Protein AF-A0A3C1BG68-F1 (afdb_monomer)

Solvent-accessible surface area (backbone atoms only — not comparable to full-atom values): 7399 Å² total; per-residue (Å²): 131,73,76,64,61,58,59,59,58,59,56,57,60,56,58,56,55,59,52,40,47,53,50,28,50,55,40,46,54,54,35,50,55,51,49,56,54,36,53,65,49,45,59,52,33,55,54,47,42,56,51,42,52,52,47,50,76,70,57,88,62,87,59,51,62,60,40,51,52,48,42,50,45,37,52,54,32,51,51,51,49,54,57,47,60,77,68,57,69,86,80,50,83,92,56,53,50,67,54,42,38,54,51,34,54,53,50,36,54,51,53,53,53,45,40,50,44,40,51,50,34,38,51,54,45,50,56,50,54,52,59,55,75,76,105

pLDDT: mean 88.83, std 14.12, range [44.62, 98.44]

Secondary structure (DSSP, 8-state):
--SHHHHHHHHHHHHHHHHHHHHHHHHHHHHHHHHHHHHHHHHHHHHHHHHHHHHHHH--STTHHHHHHHHHHHHHHHHHHHHHHHH--SS-TT--HHHHHHHHHHHHHHHHHHHHHHHHHHHHHHHHHHHHHT-

Foldseek 3Di:
DVVVVVVVVVVVVVVVQVVLQVLLVVLLVLLVVLLVVLVVLLVLLVVLLVVLVVCLVVDPDPCNVVSVVLNVLSVVLVVLSVVLVVVDDSPCPPDRSVRSNVSSVVSSVSSVVSSVSSVVSSVSSVVVVVVVVVD

Mean predicted aligned error: 7.38 Å

Radius of gyration: 23.53 Å; Cα contacts (8 Å, |Δi|>4): 79; chains: 1; bounding box: 54×23×77 Å

Nearest PDB structures (foldseek):
  3ma9-assembly1_A  TM=4.771E-01  e=5.511E+00  Human immunodeficiency virus 1
  5c1f-assembly1_B  TM=3.907E-01  e=4.452E+00  Schizosaccharomyces pombe 972h-
  3ja6-assembly1_I  TM=4.992E-01  e=9.911E+00  Escherichia coli

Structure (mmCIF, N/CA/C/O backbone):
data_AF-A0A3C1BG68-F1
#
_entry.id   AF-A0A3C1BG68-F1
#
loop_
_atom_site.group_PDB
_atom_site.id
_atom_site.type_symbol
_atom_site.label_atom_id
_atom_site.label_alt_id
_atom_site.label_comp_id
_atom_site.label_asym_id
_atom_site.label_entity_id
_atom_site.label_seq_id
_atom_site.pdbx_PDB_ins_code
_atom_site.Cartn_x
_atom_site.Cartn_y
_atom_site.Cartn_z
_atom_site.occupancy
_atom_site.B_iso_or_equiv
_atom_site.auth_seq_id
_atom_site.auth_comp_id
_atom_site.auth_asym_id
_atom_site.auth_atom_id
_atom_site.pdbx_PDB_model_num
ATOM 1 N N . MET A 1 1 ? 34.440 -6.829 -51.122 1.00 44.62 1 MET A N 1
ATOM 2 C CA . MET A 1 1 ? 33.820 -7.508 -49.956 1.00 44.62 1 MET A CA 1
ATOM 3 C C . MET A 1 1 ? 33.919 -6.710 -48.643 1.00 44.62 1 MET A C 1
ATOM 5 O O . MET A 1 1 ? 33.709 -7.275 -47.582 1.00 44.62 1 MET A O 1
ATOM 9 N N . LYS A 1 2 ? 34.207 -5.397 -48.681 1.00 49.66 2 LYS A N 1
ATOM 10 C CA . LYS A 1 2 ? 34.312 -4.544 -47.480 1.00 49.66 2 LYS A CA 1
ATOM 11 C C . LYS A 1 2 ? 33.025 -3.743 -47.203 1.00 49.66 2 LYS A C 1
ATOM 13 O O . LYS A 1 2 ? 32.743 -3.415 -46.059 1.00 49.66 2 LYS A O 1
ATOM 18 N N . ASN A 1 3 ? 32.196 -3.530 -48.231 1.00 49.97 3 ASN A N 1
ATOM 19 C CA . ASN A 1 3 ? 30.960 -2.740 -48.133 1.00 49.97 3 ASN A CA 1
ATOM 20 C C . ASN A 1 3 ? 29.729 -3.573 -47.720 1.00 49.97 3 ASN A C 1
ATOM 22 O O . ASN A 1 3 ? 28.728 -3.006 -47.303 1.00 49.97 3 ASN A O 1
ATOM 26 N N . THR A 1 4 ? 29.799 -4.908 -47.788 1.00 52.34 4 THR A N 1
ATOM 27 C CA . THR A 1 4 ? 28.717 -5.818 -47.361 1.00 52.34 4 THR A CA 1
ATOM 28 C C . THR A 1 4 ? 28.736 -6.114 -45.857 1.00 52.34 4 THR A C 1
ATOM 30 O O . THR A 1 4 ? 27.698 -6.429 -45.286 1.00 52.34 4 THR A O 1
ATOM 33 N N . LEU A 1 5 ? 29.888 -5.951 -45.192 1.00 53.84 5 LEU A N 1
ATOM 34 C CA . LEU A 1 5 ? 30.039 -6.124 -43.738 1.00 53.84 5 LEU A CA 1
ATOM 35 C C . LEU A 1 5 ? 29.386 -4.986 -42.932 1.00 53.84 5 LEU A C 1
ATOM 37 O O . LEU A 1 5 ? 28.891 -5.215 -41.834 1.00 53.84 5 LEU A O 1
ATOM 41 N N . ILE A 1 6 ? 29.317 -3.778 -43.500 1.00 57.28 6 ILE A N 1
ATOM 42 C CA . ILE A 1 6 ? 28.702 -2.607 -42.852 1.00 57.28 6 ILE A CA 1
ATOM 43 C C . ILE A 1 6 ? 27.167 -2.735 -42.821 1.00 57.28 6 ILE A C 1
A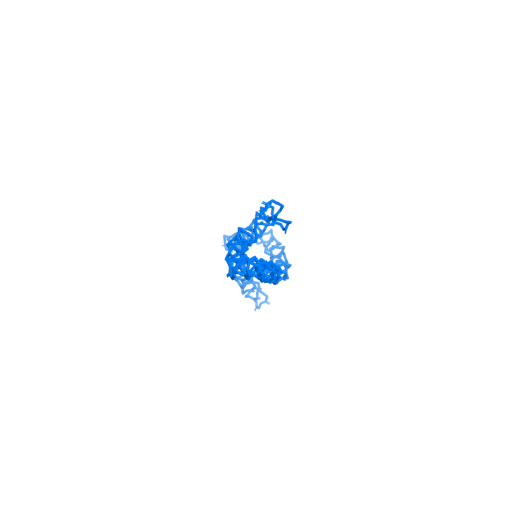TOM 45 O O . ILE A 1 6 ? 26.533 -2.342 -41.844 1.00 57.28 6 ILE A O 1
ATOM 49 N N . ALA A 1 7 ? 26.566 -3.361 -43.839 1.00 56.25 7 ALA A N 1
ATOM 50 C CA . ALA A 1 7 ? 25.116 -3.546 -43.922 1.00 56.25 7 ALA A CA 1
ATOM 51 C C . ALA A 1 7 ? 24.563 -4.527 -42.865 1.00 56.25 7 ALA A C 1
ATOM 53 O O . ALA A 1 7 ? 23.451 -4.338 -42.376 1.00 56.25 7 ALA A O 1
ATOM 54 N N . PHE A 1 8 ? 25.343 -5.534 -42.453 1.00 56.38 8 PHE A N 1
ATOM 55 C CA . PHE A 1 8 ? 24.919 -6.507 -41.435 1.00 56.38 8 PHE A CA 1
ATOM 56 C C . PHE A 1 8 ? 24.945 -5.947 -40.001 1.00 56.38 8 PHE A C 1
ATOM 58 O O . PHE A 1 8 ? 24.123 -6.341 -39.176 1.00 56.38 8 PHE A O 1
ATOM 65 N N . ILE A 1 9 ? 25.835 -4.995 -39.702 1.00 57.59 9 ILE A N 1
ATOM 66 C CA . ILE A 1 9 ? 25.954 -4.388 -38.362 1.00 57.59 9 ILE A CA 1
ATOM 67 C C . ILE A 1 9 ? 24.779 -3.437 -38.074 1.00 57.59 9 ILE A C 1
ATOM 69 O O . ILE A 1 9 ? 24.284 -3.384 -36.949 1.00 57.59 9 ILE A O 1
ATOM 73 N N . ILE A 1 10 ? 24.272 -2.740 -39.094 1.00 57.22 10 ILE A N 1
ATOM 74 C CA . ILE A 1 10 ? 23.143 -1.805 -38.951 1.00 57.22 10 ILE A CA 1
ATOM 75 C C . ILE A 1 10 ? 21.826 -2.554 -38.682 1.00 57.22 10 ILE A C 1
ATOM 77 O O . ILE A 1 10 ? 21.003 -2.084 -37.896 1.00 57.22 10 ILE A O 1
ATOM 81 N N . ALA A 1 11 ? 21.643 -3.750 -39.253 1.00 57.81 11 ALA A N 1
ATOM 82 C CA . ALA A 1 11 ? 20.449 -4.560 -39.017 1.00 57.81 11 ALA A CA 1
ATOM 83 C C . ALA A 1 11 ? 20.341 -5.050 -37.558 1.00 57.81 11 ALA A C 1
ATOM 85 O O . ALA A 1 11 ? 19.249 -5.037 -36.994 1.00 57.81 11 ALA A O 1
ATOM 86 N N . PHE A 1 12 ? 21.454 -5.410 -36.906 1.00 57.56 12 PHE A N 1
ATOM 87 C CA . PHE A 1 12 ? 21.447 -5.890 -35.514 1.00 57.56 12 PHE A CA 1
ATOM 88 C C . PHE A 1 12 ? 21.097 -4.806 -34.481 1.00 57.56 12 PHE A C 1
ATOM 90 O O . PHE A 1 12 ? 20.476 -5.110 -33.462 1.00 57.56 12 PHE A O 1
ATOM 97 N N . LEU A 1 13 ? 21.434 -3.540 -34.749 1.00 56.94 13 LEU A N 1
ATOM 98 C CA . LEU A 1 13 ? 21.129 -2.427 -33.841 1.00 56.94 13 LEU A CA 1
ATOM 99 C C . LEU A 1 13 ? 19.623 -2.118 -33.770 1.00 56.94 13 LEU A C 1
ATOM 101 O O . LEU A 1 13 ? 19.132 -1.678 -32.731 1.00 56.94 13 LEU A O 1
ATOM 105 N N . LEU A 1 14 ? 18.871 -2.402 -34.837 1.00 56.03 14 LEU A N 1
ATOM 106 C CA . LEU A 1 14 ? 17.430 -2.140 -34.890 1.00 56.03 14 LEU A CA 1
ATOM 107 C C . LEU A 1 14 ? 16.605 -3.201 -34.140 1.00 56.03 14 LEU A C 1
ATOM 109 O O . LEU A 1 14 ? 15.627 -2.845 -33.481 1.00 56.03 14 LEU A O 1
ATOM 113 N N . TYR A 1 15 ? 17.027 -4.474 -34.148 1.00 59.94 15 TYR A N 1
ATOM 114 C CA . TYR A 1 15 ? 16.327 -5.552 -33.427 1.00 59.94 15 TYR A CA 1
ATOM 115 C C . TYR A 1 15 ? 16.368 -5.381 -31.898 1.00 59.94 15 TYR A C 1
ATOM 117 O O . TYR A 1 15 ? 15.390 -5.699 -31.212 1.00 59.94 15 TYR A O 1
ATOM 125 N N . GLY A 1 16 ? 17.465 -4.843 -31.352 1.00 61.09 16 GLY A N 1
ATOM 126 C CA . GLY A 1 16 ? 17.604 -4.591 -29.913 1.00 61.09 16 GLY A CA 1
ATOM 127 C C . GLY A 1 16 ? 16.648 -3.513 -29.386 1.00 61.09 16 GLY A C 1
ATOM 128 O O . GLY A 1 16 ? 16.079 -3.666 -28.304 1.00 61.09 16 GLY A O 1
ATOM 129 N N . CYS A 1 17 ? 16.409 -2.455 -30.168 1.00 64.06 17 CYS A N 1
ATOM 130 C CA . CYS A 1 17 ? 15.513 -1.357 -29.789 1.00 64.06 17 CYS A CA 1
ATOM 131 C C . CYS A 1 17 ? 14.039 -1.782 -29.710 1.00 64.06 17 CYS A C 1
ATOM 133 O O . CYS A 1 17 ? 13.333 -1.389 -28.780 1.00 64.06 17 CYS A O 1
ATOM 135 N N . THR A 1 18 ? 13.566 -2.614 -30.643 1.00 70.31 18 THR A N 1
ATOM 136 C CA . THR A 1 18 ? 12.181 -3.120 -30.629 1.00 70.31 18 THR A CA 1
ATOM 137 C C . THR A 1 18 ? 11.882 -4.004 -29.419 1.00 70.31 18 THR A C 1
ATOM 139 O O . THR A 1 18 ? 10.801 -3.898 -28.841 1.00 70.31 18 THR A O 1
ATOM 142 N N . ASN A 1 19 ? 12.842 -4.826 -28.986 1.00 82.62 19 ASN A N 1
ATOM 143 C CA . ASN A 1 19 ? 12.658 -5.723 -27.844 1.00 82.62 19 ASN A CA 1
ATOM 144 C C . ASN A 1 19 ? 12.578 -4.946 -26.514 1.00 82.62 19 ASN A C 1
ATOM 146 O O . ASN A 1 19 ? 11.680 -5.168 -25.704 1.00 82.62 19 ASN A O 1
ATOM 150 N N . LYS A 1 20 ? 13.449 -3.946 -26.329 1.00 84.38 20 LYS A N 1
ATOM 151 C CA . LYS A 1 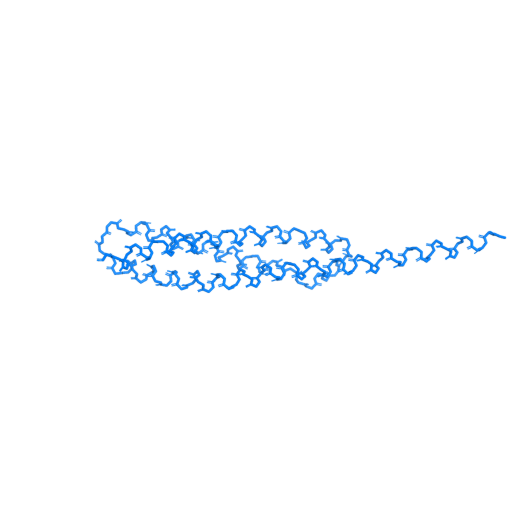20 ? 13.456 -3.103 -25.121 1.00 84.38 20 LYS A CA 1
ATOM 152 C C . LYS A 1 20 ? 12.173 -2.293 -24.947 1.00 84.38 20 LYS A C 1
ATOM 154 O O . LYS A 1 20 ? 11.663 -2.186 -23.837 1.00 84.38 20 LYS A O 1
ATOM 159 N N . LYS A 1 21 ? 11.599 -1.771 -26.036 1.00 84.44 21 LYS A N 1
ATOM 160 C CA . LYS A 1 21 ? 10.314 -1.054 -25.976 1.00 84.44 21 LYS A CA 1
ATOM 161 C C . LYS A 1 21 ? 9.167 -1.967 -25.525 1.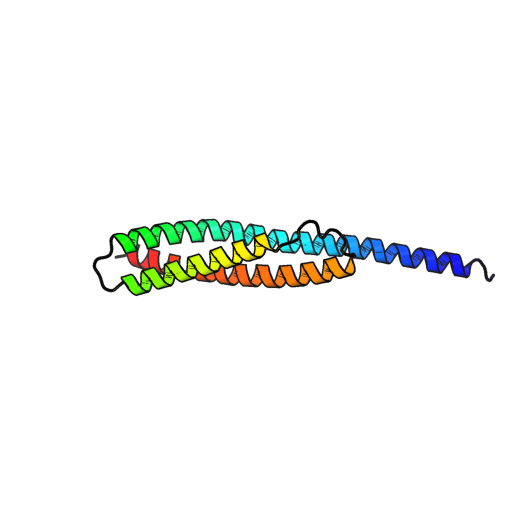00 84.44 21 LYS A C 1
ATOM 163 O O . LYS A 1 21 ? 8.344 -1.557 -24.709 1.00 84.44 21 LYS A O 1
ATOM 168 N N . ALA A 1 22 ? 9.122 -3.202 -26.029 1.00 88.94 22 ALA A N 1
ATOM 169 C CA . ALA A 1 22 ? 8.135 -4.192 -25.601 1.00 88.94 22 ALA A CA 1
ATOM 170 C C . ALA A 1 22 ? 8.321 -4.578 -24.123 1.00 88.94 22 ALA A C 1
ATOM 172 O O . ALA A 1 22 ? 7.346 -4.641 -23.377 1.00 88.94 22 ALA A O 1
ATOM 173 N N . GLN A 1 23 ? 9.569 -4.757 -23.682 1.00 91.06 23 GLN A N 1
ATOM 174 C CA . GLN A 1 23 ? 9.895 -5.029 -22.282 1.00 91.06 23 GLN A CA 1
ATOM 175 C C . GLN A 1 23 ? 9.473 -3.885 -21.349 1.00 91.06 23 GLN A C 1
ATOM 177 O O . GLN A 1 23 ? 8.838 -4.143 -20.329 1.00 91.06 23 GLN A O 1
ATOM 182 N N . ALA A 1 24 ? 9.776 -2.632 -21.703 1.00 88.56 24 ALA A N 1
ATOM 183 C CA . ALA A 1 24 ? 9.368 -1.460 -20.929 1.00 88.56 24 ALA A CA 1
ATOM 184 C C . ALA A 1 24 ? 7.840 -1.394 -20.764 1.00 88.56 24 ALA A C 1
ATOM 186 O O . ALA A 1 24 ? 7.344 -1.172 -19.661 1.00 88.56 24 ALA A O 1
ATOM 187 N N . LYS A 1 25 ? 7.092 -1.670 -21.842 1.00 90.62 25 LYS A N 1
ATOM 188 C CA . LYS A 1 25 ? 5.627 -1.746 -21.797 1.00 90.62 25 LYS A CA 1
ATOM 189 C C . LYS A 1 25 ? 5.134 -2.860 -20.870 1.00 90.62 25 LYS A C 1
ATOM 191 O O . LYS A 1 25 ? 4.267 -2.605 -20.045 1.00 90.62 25 LYS A O 1
ATOM 196 N N . ALA A 1 26 ? 5.702 -4.061 -20.965 1.00 93.81 26 ALA A N 1
ATOM 197 C CA . ALA A 1 26 ? 5.322 -5.169 -20.090 1.00 93.81 26 ALA A CA 1
ATOM 198 C C . ALA A 1 26 ? 5.578 -4.850 -18.605 1.00 93.81 26 ALA A C 1
ATOM 200 O O . ALA A 1 26 ? 4.782 -5.217 -17.745 1.00 93.81 26 ALA A O 1
ATOM 201 N N . MET A 1 27 ? 6.661 -4.129 -18.293 1.00 95.06 27 MET A N 1
ATOM 202 C CA . MET A 1 27 ? 6.928 -3.679 -16.924 1.00 95.06 27 MET A CA 1
ATOM 203 C C . MET A 1 27 ? 5.931 -2.624 -16.438 1.00 95.06 27 MET A C 1
ATOM 205 O O . MET A 1 27 ? 5.543 -2.668 -15.273 1.00 95.06 27 MET A O 1
ATOM 209 N N . LEU A 1 28 ? 5.498 -1.706 -17.307 1.00 94.69 28 LEU A N 1
ATOM 210 C CA . LEU A 1 28 ? 4.419 -0.772 -16.984 1.00 94.69 28 LEU A CA 1
ATOM 211 C C . LEU A 1 28 ? 3.118 -1.524 -16.686 1.00 94.69 28 LEU A C 1
ATOM 213 O O . LEU A 1 28 ? 2.512 -1.288 -15.644 1.00 94.69 28 LEU A O 1
ATOM 217 N N . ASP A 1 29 ? 2.727 -2.467 -17.545 1.00 96.06 29 ASP A N 1
ATOM 218 C CA . ASP A 1 29 ? 1.513 -3.269 -17.353 1.00 96.06 29 ASP A CA 1
ATOM 219 C C . ASP A 1 29 ? 1.562 -4.035 -16.009 1.00 96.06 29 ASP A C 1
ATOM 221 O O . ASP A 1 29 ? 0.573 -4.098 -15.277 1.00 96.06 29 ASP A O 1
ATOM 225 N N . ASP A 1 30 ? 2.737 -4.546 -15.626 1.00 96.25 30 ASP A N 1
ATOM 226 C CA . ASP A 1 30 ? 2.972 -5.170 -14.320 1.00 96.25 30 ASP A CA 1
ATOM 227 C C . ASP A 1 30 ? 2.797 -4.198 -13.142 1.00 96.25 30 ASP A C 1
ATOM 229 O O . ASP A 1 30 ? 2.228 -4.579 -12.117 1.00 96.25 30 ASP A O 1
ATOM 233 N N . VAL A 1 31 ? 3.295 -2.961 -13.255 1.00 97.81 31 VAL A N 1
ATOM 234 C CA . VAL A 1 31 ? 3.116 -1.920 -12.227 1.00 97.81 31 VAL A CA 1
ATOM 235 C C . VAL A 1 31 ? 1.635 -1.581 -12.075 1.00 97.81 31 VAL A C 1
ATOM 237 O O . VAL A 1 31 ? 1.125 -1.587 -10.953 1.00 97.81 31 VAL A O 1
ATOM 240 N N . ILE A 1 32 ? 0.932 -1.360 -13.190 1.00 97.38 32 ILE A N 1
ATOM 241 C CA . ILE A 1 32 ? -0.499 -1.030 -13.200 1.00 97.38 32 ILE A CA 1
ATOM 242 C C . ILE A 1 32 ? -1.337 -2.168 -12.612 1.00 97.38 32 ILE A C 1
ATOM 244 O O . ILE A 1 32 ? -2.231 -1.930 -11.806 1.00 97.38 32 ILE A O 1
ATOM 248 N N . LYS A 1 33 ? -0.991 -3.426 -12.895 1.00 97.81 33 LYS A N 1
ATOM 249 C CA . LYS A 1 33 ? -1.668 -4.577 -12.288 1.00 97.81 33 LYS A CA 1
ATOM 250 C C . LYS A 1 33 ? -1.572 -4.586 -10.759 1.00 97.81 33 LYS A C 1
ATOM 252 O O . LYS A 1 33 ? -2.524 -4.985 -10.086 1.00 97.81 33 LYS A O 1
ATOM 257 N N . VAL A 1 34 ? -0.426 -4.191 -10.196 1.00 97.62 34 VAL A N 1
ATOM 258 C CA . VAL A 1 34 ? -0.290 -4.069 -8.736 1.00 97.62 34 VAL A CA 1
ATOM 259 C C . VAL A 1 34 ? -1.051 -2.844 -8.234 1.00 97.62 34 VAL A C 1
ATOM 261 O O . VAL A 1 34 ? -1.754 -2.971 -7.238 1.00 97.62 34 VAL A O 1
ATOM 264 N N . HIS A 1 35 ? -0.988 -1.708 -8.934 1.00 97.56 35 HIS A N 1
ATOM 265 C CA . HIS A 1 35 ? -1.798 -0.523 -8.629 1.00 97.56 35 HIS A CA 1
ATOM 266 C C . HIS A 1 35 ? -3.292 -0.865 -8.521 1.00 97.56 35 HIS A C 1
ATOM 268 O O . HIS A 1 35 ? -3.899 -0.597 -7.491 1.00 97.56 35 HIS A O 1
ATOM 274 N N . ASP A 1 36 ? -3.876 -1.536 -9.514 1.00 97.38 36 ASP A N 1
ATOM 275 C CA . ASP A 1 36 ? -5.313 -1.843 -9.522 1.00 97.38 36 ASP A CA 1
ATOM 276 C C . ASP A 1 36 ? -5.705 -2.760 -8.356 1.00 97.38 36 ASP A C 1
ATOM 278 O O . ASP A 1 36 ? -6.742 -2.583 -7.710 1.00 97.38 36 ASP A O 1
ATOM 282 N N . LYS A 1 37 ? -4.833 -3.722 -8.029 1.00 96.38 37 LYS A N 1
ATOM 283 C CA . LYS A 1 37 ? -4.989 -4.563 -6.838 1.00 96.38 37 LYS A CA 1
ATOM 284 C C . LYS A 1 37 ? -4.967 -3.722 -5.556 1.00 96.38 37 LYS A C 1
ATOM 286 O O . LYS A 1 37 ? -5.778 -3.973 -4.659 1.00 96.38 37 LYS A O 1
ATOM 291 N N . VAL A 1 38 ? -4.043 -2.766 -5.460 1.00 96.12 38 VAL A N 1
ATOM 292 C CA . VAL A 1 38 ? -3.918 -1.853 -4.319 1.00 96.12 38 VAL A CA 1
ATOM 293 C C . VAL A 1 38 ? -5.168 -0.990 -4.182 1.00 96.12 38 VAL A C 1
ATOM 295 O O . VAL A 1 38 ? -5.736 -0.963 -3.095 1.00 96.12 38 VAL A O 1
ATOM 298 N N . MET A 1 39 ? -5.670 -0.400 -5.268 1.00 94.56 39 MET A N 1
ATOM 299 C CA . MET A 1 39 ? -6.891 0.415 -5.257 1.00 94.56 39 MET A CA 1
ATOM 300 C C . MET A 1 39 ? -8.111 -0.374 -4.766 1.00 94.56 39 MET A C 1
ATOM 302 O O . MET A 1 39 ? -8.868 0.094 -3.920 1.00 94.56 39 MET A O 1
ATOM 306 N N . ALA A 1 40 ? -8.260 -1.633 -5.188 1.00 94.50 40 ALA A N 1
ATOM 307 C CA . ALA A 1 40 ? -9.327 -2.493 -4.672 1.00 94.50 40 ALA A CA 1
ATOM 308 C C . ALA A 1 40 ? -9.176 -2.812 -3.168 1.00 94.50 40 ALA A C 1
ATOM 310 O O . ALA A 1 40 ? -10.151 -3.132 -2.479 1.00 94.50 40 ALA A O 1
ATOM 311 N N . ALA A 1 41 ? -7.949 -2.812 -2.639 1.00 93.62 41 ALA A N 1
ATOM 312 C CA . ALA A 1 41 ? -7.699 -2.950 -1.207 1.00 93.62 41 ALA A CA 1
ATOM 313 C C . ALA A 1 41 ? -7.934 -1.643 -0.444 1.00 93.62 41 ALA A C 1
ATOM 315 O O . ALA A 1 41 ? -8.398 -1.696 0.697 1.00 93.62 41 ALA A O 1
ATOM 316 N N . ASP A 1 42 ? -7.684 -0.513 -1.091 1.00 89.81 42 ASP A N 1
ATOM 317 C CA . ASP A 1 42 ? -7.872 0.826 -0.556 1.00 89.81 42 ASP A CA 1
ATOM 318 C C . ASP A 1 42 ? -9.354 1.155 -0.295 1.00 89.81 42 ASP A C 1
ATOM 320 O O . ASP A 1 42 ? -9.718 1.637 0.775 1.00 89.81 42 ASP A O 1
ATOM 324 N N . GLU A 1 43 ? -10.270 0.688 -1.150 1.00 94.62 43 GLU A N 1
ATOM 325 C CA . GLU A 1 43 ? -11.716 0.761 -0.864 1.00 94.62 43 GLU A CA 1
ATOM 326 C C . GL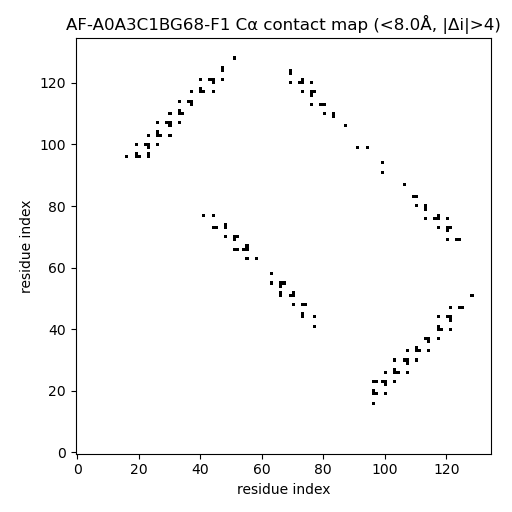U A 1 43 ? -12.094 0.102 0.480 1.00 94.62 43 GLU A C 1
ATOM 328 O O . GLU A 1 43 ? -12.958 0.573 1.232 1.00 94.62 43 GLU A O 1
ATOM 333 N N . ARG A 1 44 ? -11.440 -1.020 0.815 1.00 96.69 44 ARG A N 1
ATOM 334 C CA . ARG A 1 44 ? -11.650 -1.702 2.103 1.00 96.69 44 ARG A CA 1
ATOM 335 C C . ARG A 1 44 ? -10.985 -0.948 3.249 1.00 96.69 44 ARG A C 1
ATOM 337 O O . ARG A 1 44 ? -11.515 -0.974 4.362 1.00 96.69 44 ARG A O 1
ATOM 344 N N . LEU A 1 45 ? -9.844 -0.315 2.992 1.00 97.75 45 LEU A N 1
ATOM 345 C CA . LEU A 1 45 ? -9.138 0.535 3.943 1.00 97.75 45 LEU A CA 1
ATOM 346 C C . LEU A 1 45 ? -10.039 1.693 4.377 1.00 97.75 45 LEU A C 1
ATOM 348 O O . LEU A 1 45 ? -10.304 1.824 5.576 1.00 97.75 45 LEU A O 1
ATOM 352 N N . GLU A 1 46 ? -10.597 2.441 3.425 1.00 97.44 46 GLU A N 1
ATOM 353 C CA . GLU A 1 46 ? -11.476 3.581 3.704 1.00 97.44 46 GLU A CA 1
ATOM 354 C C . GLU A 1 46 ? -12.746 3.159 4.446 1.00 97.44 46 GLU A C 1
ATOM 356 O O . GLU A 1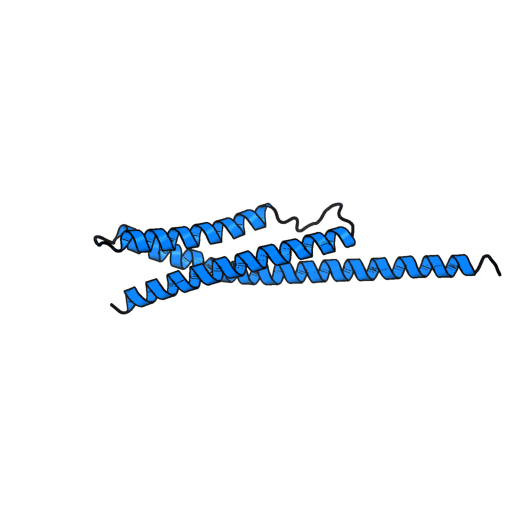 46 ? -13.139 3.763 5.451 1.00 97.44 46 GLU A O 1
ATOM 361 N N . LYS A 1 47 ? -13.350 2.032 4.051 1.00 97.56 47 LYS A N 1
ATOM 362 C CA . LYS A 1 47 ? -14.485 1.460 4.787 1.00 97.56 47 LYS A CA 1
ATOM 363 C C . LYS A 1 47 ? -14.146 1.167 6.249 1.00 97.56 47 LYS A C 1
ATOM 365 O O . LYS A 1 47 ? -14.944 1.464 7.143 1.00 97.56 47 LYS A O 1
ATOM 370 N N . ASN A 1 48 ? -12.984 0.575 6.507 1.00 98.12 48 ASN A N 1
ATOM 371 C CA . ASN A 1 48 ? -12.560 0.243 7.863 1.00 98.12 48 ASN A CA 1
ATOM 372 C C . ASN A 1 48 ? -12.250 1.496 8.683 1.00 98.12 48 ASN A C 1
ATOM 374 O O . ASN A 1 48 ? -12.642 1.563 9.848 1.00 98.12 48 ASN A O 1
ATOM 378 N N . LYS A 1 49 ? -11.602 2.493 8.078 1.00 97.81 49 LYS A N 1
ATOM 379 C CA . LYS A 1 49 ? -11.311 3.797 8.687 1.00 97.81 49 LYS A CA 1
ATOM 380 C C . LYS A 1 49 ? -12.597 4.482 9.144 1.00 97.81 49 LYS A C 1
ATOM 382 O O . LYS A 1 49 ? -12.727 4.761 10.333 1.00 97.81 49 LYS A O 1
ATOM 387 N N . MET A 1 50 ? -13.609 4.581 8.276 1.00 97.06 50 MET A N 1
ATOM 388 C CA . MET A 1 50 ? -14.927 5.134 8.632 1.00 97.06 50 MET A CA 1
ATOM 389 C C . MET A 1 50 ? -15.602 4.396 9.801 1.00 97.06 50 MET A C 1
ATOM 391 O O . MET A 1 50 ? -16.205 5.016 10.686 1.00 97.06 50 MET A O 1
ATOM 395 N N . GLN A 1 51 ? -15.510 3.063 9.834 1.00 96.62 51 GLN A N 1
ATOM 396 C CA . GLN A 1 51 ? -16.070 2.268 10.931 1.00 96.62 51 GLN A CA 1
ATOM 397 C C . GLN A 1 51 ? -15.327 2.509 12.247 1.00 96.62 51 GLN A C 1
ATOM 399 O O . GLN A 1 51 ? -15.960 2.683 13.289 1.00 96.62 51 GLN A O 1
ATOM 404 N N . LEU A 1 52 ? -13.995 2.540 12.211 1.00 96.44 52 LEU A N 1
ATOM 405 C CA . LEU A 1 52 ? -13.169 2.801 13.387 1.0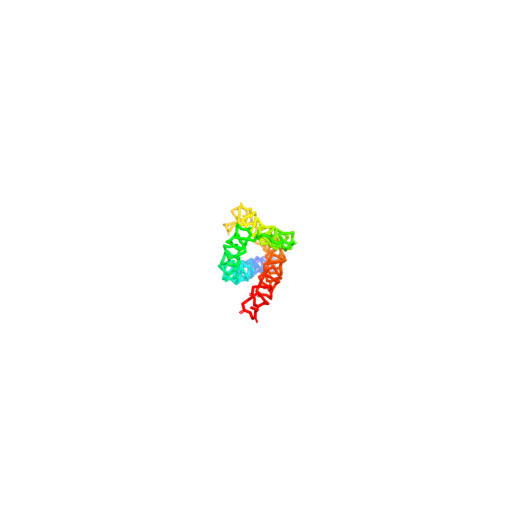0 96.44 52 LEU A CA 1
ATOM 406 C C . LEU A 1 52 ? -13.342 4.233 13.905 1.00 96.44 52 LEU A C 1
ATOM 408 O O . LEU A 1 52 ? -13.425 4.412 15.117 1.00 96.44 52 LEU A O 1
ATOM 412 N N . ASP A 1 53 ? -13.468 5.227 13.025 1.00 96.12 53 ASP A N 1
ATOM 413 C CA . ASP A 1 53 ? -13.758 6.617 13.397 1.00 96.12 53 ASP A CA 1
ATOM 414 C C . ASP A 1 53 ? -15.114 6.742 14.093 1.00 96.12 53 ASP A C 1
ATOM 416 O O . ASP A 1 53 ? -15.245 7.419 15.116 1.00 96.12 53 ASP A O 1
ATOM 420 N N . THR A 1 54 ? -16.131 6.051 13.570 1.00 94.81 54 THR A N 1
ATOM 421 C CA . THR A 1 54 ? -17.455 5.987 14.203 1.00 94.81 54 THR A CA 1
ATOM 422 C C . THR A 1 54 ? -17.356 5.391 15.606 1.00 94.81 54 THR A C 1
ATOM 424 O O . THR A 1 54 ? -17.859 5.977 16.567 1.00 94.81 54 THR A O 1
ATOM 427 N N . LEU A 1 55 ? -16.646 4.267 15.743 1.00 93.62 55 LEU A N 1
ATOM 428 C CA . LEU A 1 55 ? -16.408 3.630 17.037 1.00 93.62 55 LEU A CA 1
ATOM 429 C C . LEU A 1 55 ? -15.641 4.553 17.989 1.00 93.62 55 LEU A C 1
ATOM 431 O O . LEU A 1 55 ? -16.012 4.653 19.152 1.00 93.62 55 LEU A O 1
ATOM 435 N N . LEU A 1 56 ? -14.618 5.265 17.514 1.00 94.44 56 LEU A N 1
ATOM 436 C CA . LEU A 1 56 ? -13.820 6.185 18.327 1.00 94.44 56 LEU A CA 1
ATOM 437 C C . LEU A 1 56 ? -14.658 7.337 18.891 1.00 94.44 56 LEU A C 1
ATOM 439 O O . LEU A 1 56 ? -14.479 7.708 20.052 1.00 94.44 56 LEU A O 1
ATOM 443 N N . LYS A 1 57 ? -15.592 7.874 18.097 1.00 92.50 57 LYS A N 1
ATOM 444 C CA . LYS A 1 57 ? -16.529 8.924 18.530 1.00 92.50 57 LYS A CA 1
ATOM 445 C C . LYS A 1 57 ? -17.523 8.421 19.581 1.00 92.50 57 LYS A C 1
ATOM 447 O O . LYS A 1 57 ? -17.918 9.183 20.459 1.00 92.50 57 LYS A O 1
ATOM 452 N N . GLN A 1 58 ? -17.921 7.152 19.502 1.00 89.44 58 GLN A N 1
ATOM 453 C CA . GLN A 1 58 ? -18.895 6.540 20.412 1.00 89.44 58 GLN A CA 1
ATOM 454 C C . GLN A 1 58 ? -18.257 5.925 21.669 1.00 89.44 58 GLN A C 1
ATOM 456 O O . GLN A 1 58 ? -18.941 5.724 22.675 1.00 89.44 58 GLN A O 1
ATOM 461 N N . ASP A 1 59 ? -16.962 5.609 21.634 1.00 78.94 59 ASP A N 1
ATOM 462 C CA . ASP A 1 59 ? -16.305 4.861 22.699 1.00 78.94 59 ASP A CA 1
ATOM 463 C C . ASP A 1 59 ? -16.089 5.716 23.958 1.00 78.94 59 ASP A C 1
ATOM 465 O O . ASP A 1 59 ? -15.425 6.755 23.941 1.00 78.94 59 ASP A O 1
ATOM 469 N N . LYS A 1 60 ? -16.619 5.241 25.088 1.00 74.56 60 LYS A N 1
ATOM 470 C CA . LYS A 1 60 ? -16.412 5.824 26.426 1.00 74.56 60 LYS A CA 1
ATOM 471 C C . LYS A 1 60 ? -15.397 5.033 27.266 1.00 74.56 60 LYS A C 1
ATOM 473 O O . LYS A 1 60 ? -15.260 5.291 28.455 1.00 74.56 60 LYS A O 1
ATOM 478 N N . THR A 1 61 ? -14.709 4.059 26.663 1.00 76.44 61 THR A N 1
ATOM 479 C CA . THR A 1 61 ? -13.814 3.111 27.353 1.00 76.44 61 THR A CA 1
ATOM 480 C C . THR A 1 61 ? -12.327 3.362 27.054 1.00 76.44 61 THR A C 1
ATOM 482 O O . THR A 1 61 ? -11.967 4.282 26.321 1.00 76.44 61 THR A O 1
ATOM 485 N N . THR A 1 62 ? -11.443 2.514 27.593 1.00 74.12 62 THR A N 1
ATOM 486 C CA . THR A 1 62 ? -9.980 2.539 27.386 1.00 74.12 62 THR A CA 1
ATOM 487 C C . THR A 1 62 ? -9.524 2.076 25.994 1.00 74.12 62 THR A C 1
ATOM 489 O O . THR A 1 62 ? -8.329 2.055 25.714 1.00 74.12 62 THR A O 1
ATOM 492 N N . ARG A 1 63 ? -10.436 1.706 25.080 1.00 85.69 63 ARG A N 1
ATOM 493 C CA . ARG A 1 63 ? -10.069 1.198 23.741 1.00 85.69 63 ARG A CA 1
ATOM 494 C C . ARG A 1 63 ? -9.700 2.305 22.744 1.00 85.69 63 ARG A C 1
ATOM 496 O O . ARG A 1 63 ? -9.233 1.985 21.648 1.00 85.69 63 ARG A O 1
ATOM 503 N N . LYS A 1 64 ? -9.841 3.580 23.128 1.00 88.88 64 LYS A N 1
ATOM 504 C CA . LYS A 1 64 ? -9.523 4.753 22.295 1.00 88.88 64 LYS A CA 1
ATOM 505 C C . LYS A 1 64 ? -8.121 4.717 21.697 1.00 88.88 64 LYS A C 1
ATOM 507 O O . LYS A 1 64 ? -7.972 5.030 20.521 1.00 88.88 64 LYS A O 1
ATOM 512 N N . ASP A 1 65 ? -7.114 4.294 22.455 1.00 92.62 65 ASP A N 1
ATOM 513 C CA . ASP A 1 65 ? -5.733 4.274 21.957 1.00 92.62 65 ASP A CA 1
ATOM 514 C C . ASP A 1 65 ? -5.532 3.204 20.884 1.00 92.62 65 ASP A C 1
ATOM 516 O O . ASP A 1 65 ? -4.871 3.442 19.875 1.00 92.62 65 ASP A O 1
ATOM 520 N N . THR A 1 66 ? -6.179 2.044 21.040 1.00 94.06 66 THR A N 1
ATOM 521 C CA . THR A 1 66 ? -6.165 1.002 20.004 1.00 94.06 66 THR A CA 1
ATOM 522 C C . THR A 1 66 ? -6.887 1.468 18.740 1.00 94.06 66 THR A C 1
ATOM 524 O O . THR A 1 66 ? -6.390 1.238 17.641 1.00 94.06 66 THR A O 1
ATOM 527 N N . LEU A 1 67 ? -8.034 2.142 18.882 1.00 95.31 67 LEU A N 1
ATOM 528 C CA . LEU A 1 67 ? -8.780 2.705 17.753 1.00 95.31 67 LEU A CA 1
ATOM 529 C C . LEU A 1 67 ? -7.940 3.740 16.996 1.00 95.31 67 LEU A C 1
ATOM 531 O O . LEU A 1 67 ? -7.757 3.598 15.790 1.00 95.31 67 LEU A O 1
ATOM 535 N N . LYS A 1 68 ? -7.357 4.717 17.704 1.00 95.94 68 LYS A N 1
ATOM 536 C CA . LYS A 1 68 ? -6.466 5.733 17.119 1.00 95.94 68 LYS A CA 1
ATOM 537 C C . LYS A 1 68 ? -5.264 5.109 16.416 1.00 95.94 68 LYS A C 1
ATOM 539 O O . LYS A 1 68 ? -4.929 5.516 15.310 1.00 95.94 68 LYS A O 1
ATOM 544 N N . LEU A 1 69 ? -4.635 4.101 17.025 1.00 96.75 69 LEU A N 1
ATOM 545 C CA . LEU A 1 69 ? -3.510 3.393 16.414 1.00 96.75 69 LEU A CA 1
ATOM 546 C C . LEU A 1 69 ? -3.910 2.720 15.095 1.00 96.75 69 LEU A C 1
ATOM 548 O O . LEU A 1 69 ? -3.164 2.792 14.121 1.00 96.75 69 LEU A O 1
ATOM 552 N N . LEU A 1 70 ? -5.067 2.054 15.056 1.00 97.62 70 LEU A N 1
ATOM 553 C CA . LEU A 1 70 ? -5.557 1.402 13.841 1.00 97.62 70 LEU A CA 1
ATOM 554 C C . LEU A 1 70 ? -5.929 2.423 12.760 1.00 97.62 70 LEU A C 1
ATOM 556 O O . LEU A 1 70 ? -5.553 2.221 11.611 1.00 97.62 70 LEU A O 1
ATOM 560 N N . ILE A 1 71 ? -6.595 3.523 13.126 1.00 98.06 71 ILE A N 1
ATOM 561 C CA . ILE A 1 71 ? -6.917 4.623 12.203 1.00 98.06 71 ILE A CA 1
ATOM 562 C C . ILE A 1 71 ? -5.633 5.214 11.613 1.00 98.06 71 ILE A C 1
ATOM 564 O O . ILE A 1 71 ? -5.507 5.292 10.397 1.00 98.06 71 ILE A O 1
ATOM 568 N N . ASN A 1 72 ? -4.637 5.529 12.447 1.00 97.75 72 ASN A N 1
ATOM 569 C CA . ASN A 1 72 ? -3.357 6.067 11.980 1.00 97.75 72 ASN A CA 1
ATOM 570 C C . ASN A 1 72 ? -2.633 5.111 11.024 1.00 97.75 72 ASN A C 1
ATOM 572 O O . ASN A 1 72 ? -2.040 5.558 10.052 1.00 97.75 72 ASN A O 1
ATOM 576 N N . LYS A 1 73 ? -2.689 3.794 11.262 1.00 97.88 73 LYS A N 1
ATOM 577 C CA . LYS A 1 73 ? -2.112 2.805 10.334 1.00 97.88 73 LYS A CA 1
ATOM 578 C C . LYS A 1 73 ? -2.800 2.806 8.969 1.00 97.88 73 LYS A C 1
ATOM 580 O O . LYS A 1 73 ? -2.113 2.636 7.970 1.00 97.88 73 LYS A O 1
ATOM 585 N N . LEU A 1 74 ? -4.124 2.967 8.935 1.00 98.12 74 LEU A N 1
ATOM 586 C CA . LEU A 1 74 ? -4.881 3.070 7.685 1.00 98.12 74 LEU A CA 1
ATOM 587 C C . LEU A 1 74 ? -4.519 4.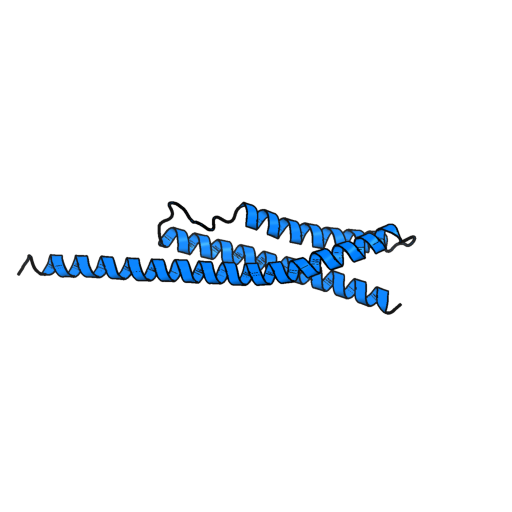374 6.960 1.00 98.12 74 LEU A C 1
ATOM 589 O O . LEU A 1 74 ? -4.122 4.313 5.807 1.00 98.12 74 LEU A O 1
ATOM 593 N N . VAL A 1 75 ? -4.526 5.514 7.662 1.00 97.94 75 VAL A N 1
ATOM 594 C CA . VAL A 1 75 ? -4.147 6.828 7.102 1.00 97.94 75 VAL A CA 1
ATOM 595 C C . VAL A 1 75 ? -2.733 6.819 6.523 1.00 97.94 75 VAL A C 1
ATOM 597 O O . VAL A 1 75 ? -2.516 7.312 5.427 1.00 97.94 75 VAL A O 1
ATOM 600 N N . LEU A 1 76 ? -1.757 6.238 7.226 1.00 97.56 76 LEU A N 1
ATOM 601 C CA . LEU A 1 76 ? -0.383 6.178 6.722 1.00 97.56 76 LEU A CA 1
ATOM 602 C C . LEU A 1 76 ? -0.253 5.318 5.458 1.00 97.56 76 LEU A C 1
ATOM 604 O O . LEU A 1 76 ? 0.570 5.634 4.603 1.00 97.56 76 LEU A O 1
ATOM 608 N N . ALA A 1 77 ? -1.030 4.237 5.348 1.00 97.19 77 ALA A N 1
ATOM 609 C CA . ALA A 1 77 ? -1.004 3.362 4.180 1.00 97.19 77 ALA A CA 1
ATOM 610 C C . ALA A 1 77 ? -1.698 4.009 2.964 1.00 97.19 77 ALA A C 1
ATOM 612 O O . ALA A 1 77 ? -1.150 3.961 1.867 1.00 97.19 77 ALA A O 1
ATOM 613 N N . ASP A 1 78 ? -2.832 4.675 3.189 1.00 96.50 78 ASP A N 1
ATOM 614 C CA . ASP A 1 78 ? -3.553 5.506 2.212 1.00 96.50 78 ASP A CA 1
ATOM 615 C C . ASP A 1 78 ? -2.652 6.634 1.671 1.00 96.50 78 ASP A C 1
ATOM 617 O O . ASP A 1 78 ? -2.317 6.682 0.487 1.00 96.50 78 ASP A O 1
ATOM 621 N N . SER A 1 79 ? -2.065 7.438 2.566 1.00 97.44 79 SER A N 1
ATOM 622 C CA . SER A 1 79 ? -1.126 8.497 2.176 1.00 97.44 79 SER A CA 1
ATOM 623 C C . SER A 1 79 ? 0.119 7.973 1.453 1.00 97.44 79 SER A C 1
ATOM 625 O O . SER A 1 79 ? 0.703 8.692 0.643 1.00 97.44 79 SER A O 1
ATOM 627 N N . ALA A 1 80 ? 0.584 6.750 1.730 1.00 97.88 80 ALA A N 1
ATOM 628 C CA . ALA A 1 80 ? 1.693 6.166 0.976 1.00 97.88 80 ALA A CA 1
ATOM 629 C C . ALA A 1 80 ? 1.302 5.923 -0.490 1.00 97.88 80 ALA A C 1
ATOM 631 O O . ALA A 1 80 ? 2.106 6.206 -1.382 1.00 97.88 80 ALA A O 1
ATOM 632 N N . MET A 1 81 ? 0.069 5.466 -0.733 1.00 96.94 81 MET A N 1
ATOM 633 C CA . MET A 1 81 ? -0.471 5.278 -2.076 1.00 96.94 81 MET A CA 1
ATOM 634 C C . MET A 1 81 ? -0.668 6.612 -2.803 1.00 96.94 81 MET A C 1
ATOM 636 O O . MET A 1 81 ? -0.162 6.778 -3.912 1.00 96.94 81 MET A O 1
ATOM 640 N N . GLU A 1 82 ? -1.303 7.596 -2.162 1.00 96.69 82 GLU A N 1
ATOM 641 C CA . GLU A 1 82 ? -1.484 8.940 -2.734 1.00 96.69 82 GLU A CA 1
ATOM 642 C C . GLU A 1 82 ? -0.146 9.591 -3.111 1.00 96.69 82 GLU A C 1
ATOM 644 O O . GLU A 1 82 ? 0.033 10.109 -4.215 1.00 96.69 82 GLU A O 1
ATOM 649 N N . ASN A 1 83 ? 0.838 9.527 -2.209 1.00 98.12 83 ASN A N 1
ATOM 650 C CA . ASN A 1 83 ? 2.164 10.089 -2.452 1.00 98.12 83 ASN A CA 1
ATOM 651 C C . ASN A 1 83 ? 2.901 9.393 -3.596 1.00 98.12 83 ASN A C 1
ATOM 653 O O . ASN A 1 83 ? 3.685 10.040 -4.295 1.00 98.12 83 ASN A O 1
ATOM 657 N N . TRP A 1 84 ? 2.700 8.086 -3.759 1.00 98.25 84 TRP A N 1
ATOM 658 C CA . TRP A 1 84 ? 3.258 7.344 -4.879 1.00 98.25 84 TRP A CA 1
ATOM 659 C C . TRP A 1 84 ? 2.586 7.754 -6.190 1.00 98.25 84 TRP A C 1
ATOM 661 O O . TRP A 1 84 ? 3.293 8.113 -7.129 1.00 98.25 84 TRP A O 1
ATOM 671 N N . MET A 1 85 ? 1.250 7.819 -6.229 1.00 96.38 85 MET A N 1
ATOM 672 C CA . MET A 1 85 ? 0.495 8.235 -7.418 1.00 96.38 85 MET A CA 1
ATOM 673 C C . MET A 1 85 ? 0.878 9.641 -7.886 1.00 96.38 85 MET A C 1
ATOM 675 O O . MET A 1 85 ? 1.103 9.845 -9.074 1.00 96.38 85 MET A O 1
ATOM 679 N N . HIS A 1 86 ? 1.046 10.596 -6.966 1.00 96.88 86 HIS A N 1
ATOM 680 C CA . HIS A 1 86 ? 1.479 11.956 -7.310 1.00 96.88 86 HIS A CA 1
ATOM 681 C C . HIS A 1 86 ? 2.882 12.031 -7.932 1.00 96.88 86 HIS A C 1
ATOM 683 O O . HIS A 1 86 ? 3.202 13.005 -8.611 1.00 96.88 86 HIS A O 1
ATOM 689 N N . LYS A 1 87 ? 3.741 11.040 -7.676 1.00 96.31 87 LYS A N 1
ATOM 690 C CA . LYS A 1 87 ? 5.128 10.992 -8.170 1.00 96.31 87 LYS A CA 1
ATOM 691 C C . LYS A 1 87 ? 5.305 10.038 -9.348 1.00 96.31 87 LYS A C 1
ATOM 693 O O . LYS A 1 87 ? 6.395 9.981 -9.924 1.00 96.31 87 LYS A O 1
ATOM 698 N N . PHE A 1 88 ? 4.283 9.251 -9.663 1.00 96.88 88 PHE A N 1
ATOM 699 C CA . PHE A 1 88 ? 4.346 8.250 -10.707 1.00 96.88 88 PHE A CA 1
ATOM 700 C C . PHE A 1 88 ? 4.229 8.911 -12.085 1.00 96.88 88 PHE A C 1
ATOM 702 O O . PHE A 1 88 ? 3.210 9.494 -12.443 1.00 96.88 88 PHE A O 1
ATOM 709 N N . ASP A 1 89 ? 5.301 8.812 -12.864 1.00 95.50 89 ASP A N 1
ATOM 710 C CA . ASP A 1 89 ? 5.401 9.308 -14.231 1.00 95.50 89 ASP A CA 1
ATOM 711 C C . ASP A 1 89 ? 4.957 8.197 -15.189 1.00 95.50 89 ASP A C 1
ATOM 713 O O . ASP A 1 89 ? 5.754 7.358 -15.620 1.00 95.50 89 ASP A O 1
ATOM 717 N N . TYR A 1 90 ? 3.652 8.159 -15.468 1.00 92.62 90 TYR A N 1
ATOM 718 C CA . TYR A 1 90 ? 3.053 7.176 -16.372 1.00 92.62 90 TYR A CA 1
ATOM 719 C C . TYR A 1 90 ? 3.539 7.348 -17.818 1.00 92.62 90 TYR A C 1
ATOM 721 O O . TYR A 1 90 ? 3.791 6.362 -18.510 1.00 92.62 90 TYR A O 1
A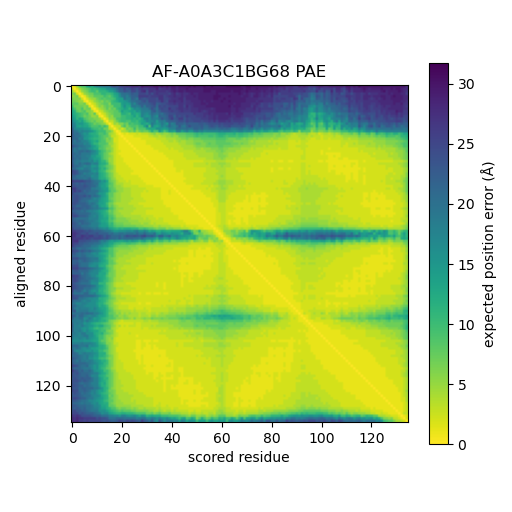TOM 729 N N . GLU A 1 91 ? 3.679 8.595 -18.273 1.00 89.62 91 GLU A N 1
ATOM 730 C CA . GLU A 1 91 ? 4.039 8.906 -19.659 1.00 89.62 91 GLU A CA 1
ATOM 731 C C . GLU A 1 91 ? 5.518 8.647 -19.950 1.00 89.62 91 GLU A C 1
ATOM 733 O O . GLU A 1 91 ? 5.875 8.320 -21.082 1.00 89.62 91 GLU A O 1
ATOM 738 N N . GLN A 1 92 ? 6.380 8.765 -18.934 1.00 89.69 92 GLN A N 1
ATOM 739 C CA . GLN A 1 92 ? 7.831 8.596 -19.043 1.00 89.69 92 GLN A CA 1
ATOM 740 C C . GLN A 1 92 ? 8.448 9.479 -20.127 1.00 89.69 92 GLN A C 1
ATOM 742 O O . GLN A 1 92 ? 9.413 9.097 -20.800 1.00 89.69 92 GLN A O 1
ATOM 747 N N . THR A 1 93 ? 7.884 10.673 -20.301 1.00 88.25 93 THR A N 1
ATOM 748 C CA . THR A 1 93 ? 8.268 11.599 -21.360 1.00 88.25 93 THR A CA 1
ATOM 749 C C . THR A 1 93 ? 9.764 11.909 -21.272 1.00 88.25 93 THR A C 1
ATOM 751 O O . THR A 1 93 ? 10.284 12.308 -20.231 1.00 88.25 93 THR A O 1
ATOM 754 N N . GLY A 1 94 ? 10.474 11.690 -22.380 1.00 88.19 94 GLY A N 1
ATOM 755 C CA . GLY A 1 94 ? 11.914 11.936 -22.487 1.00 88.19 94 GLY A CA 1
ATOM 756 C C . GLY A 1 94 ? 12.827 10.809 -21.988 1.00 88.19 94 GLY A C 1
ATOM 757 O O . GLY A 1 94 ? 14.039 10.972 -22.086 1.00 88.19 94 GLY A O 1
ATOM 758 N N . LYS A 1 95 ? 12.298 9.675 -21.499 1.00 91.31 95 LYS A N 1
ATOM 759 C CA . LYS A 1 95 ? 13.120 8.514 -21.112 1.00 91.31 95 LYS A CA 1
ATOM 760 C C . LYS A 1 95 ? 13.443 7.620 -22.312 1.00 91.31 95 LYS A C 1
ATOM 762 O O . LYS A 1 95 ? 12.590 7.343 -23.156 1.00 91.31 95 LYS A O 1
ATOM 767 N N . SER A 1 96 ? 14.677 7.129 -22.375 1.00 91.12 96 SER A N 1
ATOM 768 C CA . SER A 1 96 ? 15.060 6.028 -23.261 1.00 91.12 96 SER A CA 1
ATOM 769 C C . SER A 1 96 ? 14.449 4.700 -22.786 1.00 91.12 96 SER A C 1
ATOM 771 O O . SER A 1 96 ? 14.118 4.562 -21.608 1.00 91.12 96 SER A O 1
ATOM 773 N N . PRO A 1 97 ? 14.343 3.672 -23.652 1.00 88.31 97 PRO A N 1
ATOM 774 C CA . PRO A 1 97 ? 13.807 2.371 -23.245 1.00 88.31 97 PRO A CA 1
ATOM 775 C C . PRO A 1 97 ? 14.520 1.737 -22.039 1.00 88.31 97 PRO A C 1
ATOM 777 O O . PRO A 1 97 ? 13.869 1.094 -21.222 1.00 88.31 97 PRO A O 1
ATOM 780 N N . ASP A 1 98 ? 15.836 1.929 -21.900 1.00 90.69 98 ASP A N 1
ATOM 781 C CA . ASP A 1 98 ? 16.596 1.407 -20.757 1.00 90.69 98 ASP A CA 1
ATOM 782 C C . ASP A 1 98 ? 16.272 2.164 -19.461 1.00 90.69 98 ASP A C 1
ATOM 784 O O . ASP A 1 98 ? 16.064 1.545 -18.416 1.00 90.69 98 ASP A O 1
ATOM 788 N N . GLU A 1 99 ? 16.156 3.493 -19.525 1.00 94.06 99 GLU A N 1
ATOM 789 C CA . GLU A 1 99 ? 15.732 4.313 -18.383 1.00 94.06 99 GLU A CA 1
ATOM 790 C C . GLU A 1 99 ? 14.296 3.987 -17.963 1.00 94.06 99 GLU A C 1
ATOM 792 O O . GLU A 1 99 ? 14.014 3.892 -16.769 1.00 94.06 99 GLU A O 1
ATOM 797 N N . SER A 1 100 ? 13.405 3.750 -18.928 1.00 93.50 100 SER A N 1
ATOM 798 C CA . SER A 1 100 ? 12.038 3.281 -18.693 1.00 93.50 100 SER A CA 1
ATOM 799 C C . SER A 1 100 ? 12.000 1.952 -17.940 1.00 93.50 100 SER A C 1
ATOM 801 O O . SER A 1 100 ? 11.248 1.810 -16.978 1.00 93.50 100 SER A O 1
ATOM 803 N N . ILE A 1 101 ? 12.830 0.984 -18.342 1.00 93.12 101 ILE A N 1
ATOM 804 C CA . ILE A 1 101 ? 12.933 -0.328 -17.687 1.00 93.12 101 ILE A CA 1
ATOM 805 C C . ILE A 1 101 ? 13.393 -0.180 -16.233 1.00 93.12 101 ILE A C 1
ATOM 807 O O . ILE A 1 101 ? 12.773 -0.746 -15.331 1.00 93.12 101 ILE A O 1
ATOM 811 N N . VAL A 1 102 ? 14.452 0.598 -15.989 1.00 95.62 102 VAL A N 1
ATOM 812 C CA . VAL A 1 102 ? 14.968 0.837 -14.630 1.00 95.62 102 VAL A CA 1
ATOM 813 C C . VAL A 1 102 ? 13.916 1.538 -13.773 1.00 95.62 102 VAL A C 1
ATOM 815 O O . VAL A 1 102 ? 13.596 1.065 -12.681 1.00 95.62 102 VAL A O 1
ATOM 818 N N . TYR A 1 103 ? 13.320 2.613 -14.296 1.00 96.38 103 TYR A N 1
ATOM 819 C CA . TYR A 1 103 ? 12.289 3.376 -13.604 1.00 96.38 103 TYR A CA 1
ATOM 820 C C . TYR A 1 103 ? 11.089 2.492 -13.235 1.00 96.38 103 TYR A C 1
ATOM 822 O O . TYR A 1 103 ? 10.699 2.454 -12.069 1.00 96.38 103 TYR A O 1
ATOM 830 N N . MET A 1 104 ? 10.549 1.709 -14.177 1.00 96.62 104 MET A N 1
ATOM 831 C CA . MET A 1 104 ? 9.442 0.784 -13.898 1.00 96.62 104 MET A CA 1
ATOM 832 C C . MET A 1 104 ? 9.813 -0.304 -12.897 1.00 96.62 104 MET A C 1
ATOM 834 O O . MET A 1 104 ? 8.997 -0.647 -12.042 1.00 96.62 104 MET A O 1
ATOM 838 N N . GLY A 1 105 ? 11.044 -0.816 -12.948 1.00 96.25 105 GLY A N 1
ATOM 839 C CA . GLY A 1 105 ? 11.544 -1.760 -11.955 1.00 96.25 105 GLY A CA 1
ATOM 840 C C . GLY A 1 105 ? 11.489 -1.196 -10.533 1.00 96.25 105 GLY A C 1
ATOM 841 O O . GLY A 1 105 ? 11.073 -1.893 -9.605 1.00 96.25 105 GLY A O 1
ATOM 842 N N . ASP A 1 106 ? 11.850 0.073 -10.355 1.00 97.81 106 ASP A N 1
ATOM 843 C CA . ASP A 1 106 ? 11.808 0.731 -9.049 1.00 97.81 106 ASP A CA 1
ATOM 844 C C . ASP A 1 106 ? 10.391 1.119 -8.623 1.00 97.81 106 ASP A C 1
ATOM 846 O O . ASP A 1 106 ? 10.042 0.949 -7.451 1.00 97.81 106 ASP A O 1
ATOM 850 N N . GLN A 1 107 ? 9.540 1.552 -9.557 1.00 98.19 107 GLN A N 1
ATOM 851 C CA . GLN A 1 107 ? 8.122 1.790 -9.275 1.00 98.19 107 GLN A CA 1
ATOM 852 C C . GLN A 1 107 ? 7.408 0.500 -8.859 1.00 98.19 107 GLN A C 1
ATOM 854 O O . GLN A 1 107 ? 6.647 0.511 -7.893 1.00 98.19 107 GLN A O 1
ATOM 859 N N . LYS A 1 108 ? 7.728 -0.638 -9.492 1.00 97.75 108 LYS A N 1
ATOM 860 C CA . LYS A 1 108 ? 7.189 -1.956 -9.126 1.00 97.75 108 LYS A CA 1
ATOM 861 C C . LYS A 1 108 ? 7.533 -2.335 -7.685 1.00 97.75 108 LYS A C 1
ATOM 863 O O . LYS A 1 108 ? 6.665 -2.791 -6.945 1.00 97.75 108 LYS A O 1
ATOM 868 N N . LYS A 1 109 ? 8.781 -2.120 -7.256 1.00 98.25 109 LYS A N 1
ATOM 869 C CA . LYS A 1 109 ? 9.192 -2.371 -5.861 1.00 98.25 109 LYS A CA 1
ATOM 870 C C . LYS A 1 109 ? 8.417 -1.488 -4.881 1.00 98.25 109 LYS A C 1
ATOM 872 O O . LYS A 1 109 ? 7.971 -1.981 -3.847 1.00 98.25 109 LYS A O 1
ATOM 877 N N . GLN A 1 110 ? 8.248 -0.207 -5.210 1.00 98.44 110 GLN A N 1
ATOM 878 C CA . GLN A 1 110 ? 7.518 0.743 -4.368 1.00 98.44 110 GLN A CA 1
ATOM 879 C C . GLN A 1 110 ? 6.046 0.349 -4.221 1.00 98.44 110 GLN A C 1
ATOM 881 O O . GLN A 1 110 ? 5.575 0.195 -3.095 1.00 98.44 110 GLN A O 1
ATOM 886 N N . ILE A 1 111 ? 5.343 0.086 -5.327 1.00 98.19 111 ILE A N 1
ATOM 887 C CA . ILE A 1 111 ? 3.922 -0.279 -5.273 1.00 98.19 111 ILE A CA 1
ATOM 888 C C . ILE A 1 111 ? 3.692 -1.639 -4.593 1.00 98.19 111 ILE A C 1
ATOM 890 O O . ILE A 1 111 ? 2.707 -1.813 -3.883 1.00 98.19 111 ILE A O 1
ATOM 894 N N . MET A 1 112 ? 4.630 -2.589 -4.700 1.00 98.25 112 MET A N 1
ATOM 895 C CA . MET A 1 112 ? 4.573 -3.847 -3.938 1.00 98.25 112 MET A CA 1
ATOM 896 C C . MET A 1 112 ? 4.757 -3.640 -2.427 1.00 98.25 112 MET A C 1
ATOM 898 O O . MET A 1 112 ? 4.142 -4.346 -1.624 1.00 98.25 112 MET A O 1
ATOM 902 N N . ALA A 1 113 ? 5.590 -2.682 -2.012 1.00 98.19 113 ALA A N 1
ATOM 903 C CA . ALA A 1 113 ? 5.717 -2.331 -0.601 1.00 98.19 113 ALA A CA 1
ATOM 904 C C . ALA A 1 113 ? 4.420 -1.694 -0.070 1.00 98.19 113 ALA A C 1
ATOM 906 O O . ALA A 1 113 ? 3.972 -2.048 1.022 1.00 98.19 113 ALA A O 1
ATOM 907 N N . ILE A 1 114 ? 3.789 -0.824 -0.865 1.00 98.25 114 ILE A N 1
ATOM 908 C CA . ILE A 1 114 ? 2.492 -0.207 -0.549 1.00 98.25 114 ILE A CA 1
ATOM 909 C C . ILE A 1 114 ? 1.387 -1.272 -0.461 1.00 98.25 114 ILE A C 1
ATOM 911 O O . ILE A 1 114 ? 0.640 -1.289 0.515 1.00 98.25 114 ILE A O 1
ATOM 915 N N . ASP A 1 115 ? 1.340 -2.232 -1.393 1.00 98.06 115 ASP A N 1
ATOM 916 C CA . ASP A 1 115 ? 0.413 -3.378 -1.353 1.00 98.06 115 ASP A CA 1
ATOM 917 C C . ASP A 1 115 ? 0.504 -4.154 -0.035 1.00 98.06 115 ASP A C 1
ATOM 919 O O . ASP A 1 115 ? -0.517 -4.470 0.584 1.00 98.06 115 ASP A O 1
ATOM 923 N N . SER A 1 116 ? 1.724 -4.409 0.441 1.00 97.25 116 SER A N 1
ATOM 924 C CA . SER A 1 116 ? 1.954 -5.061 1.732 1.00 97.25 116 SER A CA 1
ATOM 925 C C . SER A 1 116 ? 1.447 -4.212 2.906 1.00 97.25 116 SER A C 1
ATOM 927 O O . SER A 1 116 ? 0.770 -4.730 3.800 1.00 97.25 116 SER A O 1
ATOM 929 N N . GLN A 1 117 ? 1.714 -2.901 2.892 1.00 97.44 117 GLN A N 1
ATOM 930 C CA . GLN A 1 117 ? 1.277 -1.971 3.940 1.00 97.44 117 GLN A CA 1
ATOM 931 C C . GLN A 1 117 ? -0.252 -1.872 4.023 1.00 97.44 117 GLN A C 1
ATOM 933 O O . GLN A 1 117 ? -0.815 -2.071 5.106 1.00 97.44 117 GLN A O 1
ATOM 938 N N . ILE A 1 118 ? -0.927 -1.643 2.893 1.00 97.62 118 ILE A N 1
ATOM 939 C CA . ILE A 1 118 ? -2.392 -1.560 2.818 1.00 97.62 118 ILE A CA 1
ATOM 940 C C . ILE A 1 118 ? -3.017 -2.892 3.231 1.00 97.62 118 ILE A C 1
ATOM 942 O O . ILE A 1 118 ? -3.887 -2.926 4.106 1.00 97.62 118 ILE A O 1
ATOM 946 N N . SER A 1 119 ? -2.526 -4.014 2.695 1.00 97.38 119 SER A N 1
ATOM 947 C CA . SER A 1 119 ? -3.031 -5.345 3.049 1.00 97.38 119 SER A CA 1
ATOM 948 C C . SER A 1 119 ? -2.916 -5.623 4.551 1.00 97.38 119 SER A C 1
ATOM 950 O O . SER A 1 119 ? -3.864 -6.116 5.172 1.00 97.38 119 SER A O 1
ATOM 952 N N . ALA A 1 120 ? -1.787 -5.266 5.169 1.00 97.44 120 ALA A N 1
ATOM 953 C CA . ALA A 1 120 ? -1.575 -5.438 6.601 1.00 97.44 120 ALA A CA 1
ATOM 954 C C . ALA A 1 120 ? -2.494 -4.534 7.442 1.00 97.44 120 ALA A C 1
ATOM 956 O O . ALA A 1 120 ? -3.048 -4.997 8.445 1.00 97.44 120 ALA A O 1
ATOM 957 N N . ALA A 1 121 ? -2.681 -3.272 7.048 1.00 98.00 121 ALA A N 1
ATOM 958 C CA . ALA A 1 121 ? -3.555 -2.330 7.745 1.00 98.00 121 ALA A CA 1
ATOM 959 C C . ALA A 1 121 ? -5.030 -2.768 7.671 1.00 98.00 121 ALA A C 1
ATOM 961 O O . ALA A 1 121 ? -5.726 -2.816 8.695 1.00 98.00 121 ALA A O 1
ATOM 962 N N . VAL A 1 122 ? -5.488 -3.199 6.491 1.00 98.19 122 VAL A N 1
ATOM 963 C CA . VAL A 1 122 ? -6.832 -3.756 6.274 1.00 98.19 122 VAL A CA 1
ATOM 964 C C . VAL A 1 122 ? -7.040 -5.031 7.092 1.00 98.19 122 VAL A C 1
ATOM 966 O O . VAL A 1 122 ? -8.059 -5.176 7.766 1.00 98.19 122 VAL A O 1
ATOM 969 N N . ALA A 1 123 ? -6.074 -5.953 7.106 1.00 97.88 123 ALA A N 1
ATOM 970 C CA . ALA A 1 123 ? -6.184 -7.189 7.880 1.00 97.88 123 ALA A CA 1
ATOM 971 C C . ALA A 1 123 ? -6.275 -6.925 9.396 1.00 97.88 123 ALA A C 1
ATOM 973 O O . ALA A 1 123 ? -7.112 -7.515 10.086 1.00 97.88 123 ALA A O 1
ATOM 974 N N . GLN A 1 124 ? -5.447 -6.015 9.920 1.00 97.88 124 GLN A N 1
ATOM 975 C CA . GLN A 1 124 ? -5.442 -5.656 11.343 1.00 97.88 124 GLN A CA 1
ATOM 976 C C . GLN A 1 124 ? -6.753 -4.987 11.771 1.00 97.88 124 GLN A C 1
ATOM 978 O O . GLN A 1 124 ? -7.334 -5.368 12.792 1.00 97.88 124 GLN A O 1
ATOM 983 N N . SER A 1 125 ? -7.246 -4.033 10.979 1.00 97.75 125 SER A N 1
ATOM 984 C CA . SER A 1 125 ? -8.516 -3.349 11.242 1.00 97.75 125 SER A CA 1
ATOM 985 C C . SER A 1 125 ? -9.713 -4.300 11.132 1.00 97.75 125 SER A C 1
ATOM 987 O O . SER A 1 125 ? -10.531 -4.343 12.051 1.00 97.75 125 SER A O 1
ATOM 989 N N . ASN A 1 126 ? -9.767 -5.159 10.107 1.00 97.44 126 ASN A N 1
ATOM 990 C CA . ASN A 1 126 ? -10.800 -6.196 9.975 1.00 97.44 126 ASN A CA 1
ATOM 991 C C . ASN A 1 126 ? -10.842 -7.124 11.190 1.00 97.44 126 ASN A C 1
ATOM 993 O O . ASN A 1 126 ? -11.909 -7.379 11.750 1.00 97.44 126 ASN A O 1
ATOM 997 N N . LYS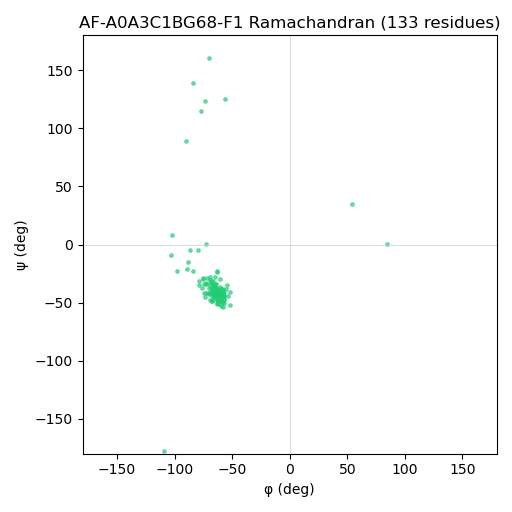 A 1 127 ? -9.678 -7.613 11.634 1.00 97.00 127 LYS A N 1
ATOM 998 C CA . LYS A 1 127 ? -9.581 -8.484 12.813 1.00 97.00 127 LYS A CA 1
ATOM 999 C C . LYS A 1 127 ? -10.154 -7.806 14.059 1.00 97.00 127 LYS A C 1
ATOM 1001 O O . LYS A 1 127 ? -10.854 -8.448 14.843 1.00 97.00 127 LYS A O 1
ATOM 1006 N N . TYR A 1 128 ? -9.874 -6.519 14.238 1.00 95.81 128 TYR A N 1
ATOM 1007 C CA . TYR A 1 128 ? -10.397 -5.743 15.357 1.00 95.81 128 TYR A CA 1
ATOM 1008 C C . TYR A 1 128 ? -11.917 -5.535 15.262 1.00 95.81 128 TYR A C 1
ATOM 1010 O O . TYR A 1 128 ? -12.636 -5.822 16.220 1.00 95.81 128 TYR A O 1
ATOM 1018 N N . LEU A 1 129 ? -12.422 -5.125 14.096 1.00 95.12 129 LEU A N 1
ATOM 1019 C CA . LEU A 1 129 ? -13.852 -4.914 13.847 1.00 95.12 129 LEU A CA 1
ATOM 1020 C C . LEU A 1 129 ? -14.666 -6.203 14.049 1.00 95.12 129 LEU A C 1
ATOM 1022 O O . LEU A 1 129 ? -15.728 -6.177 14.670 1.00 95.12 129 LEU A O 1
ATOM 1026 N N . LEU A 1 130 ? -14.143 -7.352 13.609 1.00 94.75 130 LEU A N 1
ATOM 1027 C CA . LEU A 1 130 ? -14.754 -8.664 13.852 1.00 94.75 130 LEU A CA 1
ATOM 1028 C C . LEU A 1 130 ? -14.799 -9.022 15.341 1.00 94.75 130 LEU A C 1
ATOM 1030 O O . LEU A 1 130 ? -15.791 -9.581 15.808 1.00 94.75 130 LEU A O 1
ATOM 1034 N N . LYS A 1 131 ? -13.746 -8.696 16.100 1.00 91.56 131 LYS A N 1
ATOM 1035 C CA . LYS A 1 131 ? -13.707 -8.928 17.552 1.00 91.56 131 LYS A CA 1
ATOM 1036 C C . LYS A 1 131 ? -14.755 -8.095 18.290 1.00 91.56 131 LYS A C 1
ATOM 1038 O O . LYS A 1 131 ? -15.279 -8.568 19.292 1.00 91.56 131 LYS A O 1
ATOM 1043 N N . ILE A 1 132 ? -15.051 -6.886 17.813 1.00 87.69 132 ILE A N 1
ATOM 1044 C CA . ILE A 1 132 ? -16.103 -6.044 18.391 1.00 87.69 132 ILE A CA 1
ATOM 1045 C C . ILE A 1 132 ? -17.490 -6.574 18.037 1.00 87.69 132 ILE A C 1
ATOM 1047 O O . ILE A 1 132 ? -18.305 -6.691 18.933 1.00 87.69 132 ILE A O 1
ATOM 1051 N N . LYS A 1 133 ? -17.753 -6.950 16.778 1.00 82.88 133 LYS A N 1
ATOM 1052 C CA . LYS A 1 133 ? -19.079 -7.446 16.353 1.00 82.88 133 LYS A CA 1
ATOM 1053 C C . LYS A 1 133 ? -19.524 -8.749 17.028 1.00 82.88 133 LYS A C 1
ATOM 1055 O O . LYS A 1 133 ? -20.707 -9.057 17.019 1.00 82.88 133 LYS A O 1
ATOM 1060 N N . ARG A 1 134 ? -18.579 -9.550 17.529 1.00 74.88 134 ARG A N 1
ATOM 1061 C CA . ARG A 1 134 ? -18.850 -10.815 18.238 1.00 74.88 134 ARG A CA 1
ATOM 1062 C C . ARG A 1 134 ? -19.094 -10.636 19.742 1.00 74.88 134 ARG A C 1
ATOM 1064 O O . ARG A 1 134 ? -19.331 -11.634 20.415 1.00 74.88 134 ARG A O 1
ATOM 1071 N N . LYS A 1 135 ? -18.948 -9.420 20.265 1.00 55.72 135 LYS A N 1
ATOM 1072 C CA . LYS A 1 135 ? -19.239 -9.066 21.656 1.00 55.72 135 LYS A CA 1
ATOM 1073 C C . LYS A 1 135 ? -20.547 -8.301 21.725 1.00 55.72 135 LYS A C 1
ATOM 1075 O O . LYS A 1 135 ? -21.219 -8.465 22.760 1.00 55.72 135 LYS A O 1
#

Sequence (135 aa):
MKNTLIAFIIAFLLYGCTNKKAQAKAMLDDVIKVHDKVMAADERLEKNKMQLDTLLKQDKTTRKDTLKLLINKLVLADSAMENWMHKFDYEQTGKSPDESIVYMGDQKKQIMAIDSQISAAVAQSNKYLLKIKRK